Protein AF-A0A9E0MDX0-F1 (afdb_monomer_lite)

Radius of gyration: 13.4 Å; chains: 1; bounding box: 42×28×32 Å

Foldseek 3Di:
DQAAEEEACDDPVVVVPDPDDHHYQDNLAQLQSRVVVLLVVLVVPQPRYKYKYFPLSCPPFFAPVQKAFPDADPNTTIIMHTNVRGRPPDGHDHPPPNNDPSNVVVPPPD

pLDDT: mean 88.14, std 14.64, range [42.59, 98.38]

Sequence (110 aa):
PQGEIGVMAWKEQNLLMADRPVTNFGFKQRWETQFAMAVQWQAQAPQRRWVFALRESVIPCVDPARSQEVGYANRRMWVVFQADAVVAGCVPQVPPGTERWDSSYASEDN

Secondary structure (DSSP, 8-state):
---EEEEES--HHHHHT-SS-EEE--TTS-HHHHHHHHHHHHHTSTTTEEEEEEGGGTTTTB-GGGEEE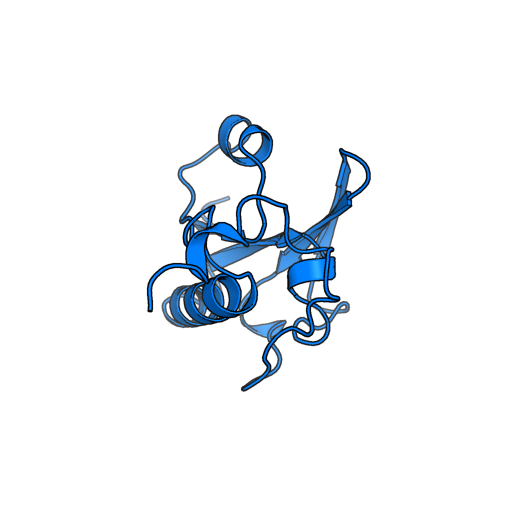EEEETTEEEEEE-GGGBPTT----PPTTTS-TTSGGGSS--

Structure (mmCIF, N/CA/C/O backbone):
data_AF-A0A9E0MDX0-F1
#
_entry.id   AF-A0A9E0MDX0-F1
#
loop_
_atom_site.group_PDB
_atom_site.id
_atom_site.type_symbol
_atom_site.label_atom_id
_atom_site.label_alt_id
_atom_site.label_comp_id
_atom_site.label_asym_id
_atom_site.label_entity_id
_atom_site.label_seq_id
_atom_site.pdbx_PDB_ins_code
_atom_site.Cartn_x
_atom_site.Cartn_y
_atom_site.Cartn_z
_atom_site.occupancy
_atom_site.B_iso_or_equiv
_atom_site.auth_seq_id
_atom_site.auth_comp_id
_atom_site.auth_asym_id
_atom_site.auth_atom_id
_atom_site.pdbx_PDB_model_num
ATOM 1 N N . PRO A 1 1 ? -17.766 3.621 6.687 1.00 61.12 1 PRO A N 1
ATOM 2 C CA . PRO A 1 1 ? -16.552 2.828 7.021 1.00 61.12 1 PRO A CA 1
ATOM 3 C C . PRO A 1 1 ? -15.525 3.693 7.778 1.00 61.12 1 PRO A C 1
ATOM 5 O O . PRO A 1 1 ? -15.292 4.818 7.362 1.00 61.12 1 PRO A O 1
ATOM 8 N N . GLN A 1 2 ? -14.951 3.205 8.887 1.00 74.00 2 GLN A N 1
ATOM 9 C CA . GLN A 1 2 ? -14.063 3.966 9.800 1.00 74.00 2 GLN A CA 1
ATOM 10 C C . GLN A 1 2 ? -12.560 3.646 9.611 1.00 74.00 2 GLN A C 1
ATOM 12 O O . GLN A 1 2 ? -11.750 3.890 10.505 1.00 74.00 2 GLN A O 1
ATOM 17 N N . GLY A 1 3 ? -12.191 3.029 8.483 1.00 89.12 3 GLY A N 1
ATOM 18 C CA . GLY A 1 3 ? -10.809 2.643 8.186 1.00 89.12 3 GLY A CA 1
ATOM 19 C C . GLY A 1 3 ? -9.950 3.835 7.759 1.00 89.12 3 GLY A C 1
ATOM 20 O O . GLY A 1 3 ? -10.401 4.677 6.977 1.00 89.12 3 GLY A O 1
ATOM 21 N N . GLU A 1 4 ? -8.715 3.875 8.257 1.00 96.69 4 GLU A N 1
ATOM 22 C CA . GLU A 1 4 ? -7.681 4.827 7.843 1.00 96.69 4 GLU A CA 1
ATOM 23 C C . GLU A 1 4 ? -7.033 4.351 6.535 1.00 96.69 4 GLU A C 1
ATOM 25 O O . GLU A 1 4 ? -6.873 3.144 6.324 1.00 96.69 4 GLU A O 1
ATOM 30 N N . ILE A 1 5 ? -6.642 5.291 5.670 1.00 97.25 5 ILE A N 1
ATOM 31 C CA . ILE A 1 5 ? -6.051 4.992 4.360 1.00 97.25 5 ILE A CA 1
ATOM 32 C C . ILE A 1 5 ? -4.641 5.574 4.286 1.00 97.25 5 ILE A C 1
ATOM 34 O O . ILE A 1 5 ? -4.448 6.776 4.450 1.00 97.25 5 ILE A O 1
ATOM 38 N N . GLY A 1 6 ? -3.674 4.711 3.996 1.00 97.69 6 GLY A N 1
ATOM 39 C CA . GLY A 1 6 ? -2.337 5.063 3.546 1.00 97.69 6 GLY A CA 1
ATOM 40 C C . GLY A 1 6 ? -2.263 4.982 2.023 1.00 97.69 6 GLY A C 1
ATOM 41 O O 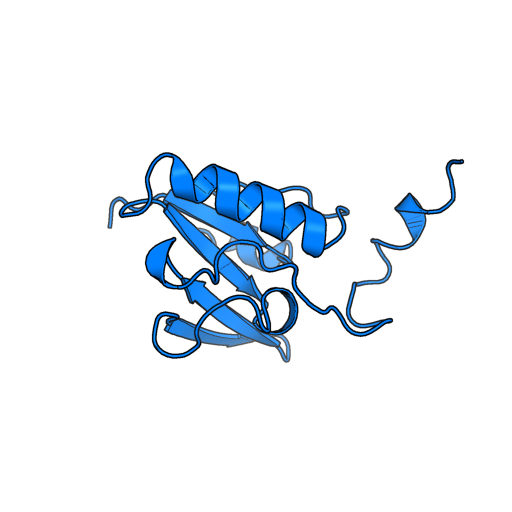. GLY A 1 6 ? -2.937 4.146 1.423 1.00 97.69 6 GLY A O 1
ATOM 42 N N . VAL A 1 7 ? -1.460 5.826 1.380 1.00 96.75 7 VAL A N 1
ATOM 43 C CA . VAL A 1 7 ? -1.326 5.836 -0.084 1.00 96.75 7 VAL A CA 1
ATOM 44 C C . VAL A 1 7 ? 0.115 5.639 -0.541 1.00 96.75 7 VAL A C 1
ATOM 46 O O . VAL A 1 7 ? 1.030 6.307 -0.060 1.00 96.75 7 VAL A O 1
ATOM 49 N N . MET A 1 8 ? 0.300 4.766 -1.530 1.00 93.62 8 MET A N 1
ATOM 50 C CA . MET A 1 8 ? 1.586 4.464 -2.162 1.00 93.62 8 MET A CA 1
ATOM 51 C C . MET A 1 8 ? 1.538 4.648 -3.676 1.00 93.62 8 MET A C 1
ATOM 53 O O . MET A 1 8 ? 0.517 4.361 -4.306 1.00 93.62 8 MET A O 1
ATOM 57 N N . ALA A 1 9 ? 2.653 5.101 -4.264 1.00 92.06 9 ALA A N 1
ATOM 58 C CA . ALA A 1 9 ? 2.809 5.300 -5.713 1.00 92.06 9 ALA A CA 1
ATOM 59 C C . ALA A 1 9 ? 1.624 6.068 -6.345 1.00 92.06 9 ALA A C 1
ATOM 61 O O . ALA A 1 9 ? 1.215 5.842 -7.494 1.00 92.06 9 ALA A O 1
ATOM 62 N N . TRP A 1 10 ? 1.037 6.964 -5.548 1.00 91.00 10 TRP A N 1
ATOM 63 C CA . TRP A 1 10 ? -0.231 7.615 -5.822 1.00 91.00 10 TRP A CA 1
ATOM 64 C C . TRP A 1 10 ? -0.073 8.744 -6.841 1.00 91.00 10 TRP A C 1
ATOM 66 O O . TRP A 1 10 ? 1.026 9.199 -7.161 1.00 91.00 10 TRP A O 1
ATOM 76 N N . LYS A 1 11 ? -1.202 9.196 -7.391 1.00 88.31 11 LYS A N 1
ATOM 77 C CA . LYS A 1 11 ? -1.285 10.432 -8.166 1.00 88.31 11 LYS A CA 1
ATOM 78 C C . LYS A 1 11 ? -2.106 11.480 -7.460 1.00 88.31 11 LYS A C 1
ATOM 80 O O . LYS A 1 11 ? -3.023 11.120 -6.740 1.00 88.31 11 LYS A O 1
ATOM 85 N N . GLU A 1 12 ? -1.808 12.753 -7.702 1.00 89.75 12 GLU A N 1
ATOM 86 C CA . GLU A 1 12 ? -2.548 13.877 -7.111 1.00 89.75 12 GLU A CA 1
ATOM 87 C C . GLU A 1 12 ? -4.063 13.719 -7.279 1.00 89.75 12 GLU A C 1
ATOM 89 O O . GLU A 1 12 ? -4.805 13.912 -6.325 1.00 89.75 12 GLU A O 1
ATOM 94 N N . GLN A 1 13 ? -4.516 13.220 -8.434 1.00 88.12 13 GLN A N 1
ATOM 95 C CA . GLN A 1 13 ? -5.926 12.885 -8.672 1.00 88.12 13 GLN A CA 1
ATOM 96 C C . GLN A 1 13 ? -6.510 11.891 -7.650 1.00 88.12 13 GLN A C 1
ATOM 98 O O . GLN A 1 13 ? -7.666 12.028 -7.273 1.00 88.12 13 GLN A O 1
ATOM 103 N N . ASN A 1 14 ? -5.729 10.923 -7.159 1.00 90.06 14 ASN A N 1
ATOM 104 C CA . ASN A 1 14 ? -6.177 9.982 -6.127 1.00 90.06 14 ASN A CA 1
ATOM 105 C C . ASN A 1 14 ? -6.425 10.694 -4.791 1.00 90.06 14 ASN A C 1
ATOM 107 O O . ASN A 1 14 ? -7.376 10.353 -4.098 1.00 90.06 14 ASN A O 1
ATOM 111 N N . LEU A 1 15 ? -5.592 11.682 -4.436 1.00 91.00 15 LEU A N 1
ATOM 112 C CA . LEU A 1 15 ? -5.801 12.480 -3.224 1.00 91.00 15 LEU A CA 1
ATOM 113 C C . LEU A 1 15 ? -7.036 13.369 -3.348 1.00 91.00 15 LEU A C 1
ATOM 115 O O . LEU A 1 15 ? -7.800 13.482 -2.399 1.00 91.00 15 LEU A O 1
ATOM 119 N N . LEU A 1 16 ? -7.246 13.966 -4.525 1.00 91.06 16 LEU A N 1
ATOM 120 C CA . LEU A 1 16 ? -8.397 14.834 -4.787 1.00 91.06 16 LEU A CA 1
ATOM 121 C C . LEU A 1 16 ? -9.738 14.090 -4.715 1.00 91.06 16 LEU A C 1
ATOM 123 O O . LEU A 1 16 ? -10.761 14.714 -4.454 1.00 91.06 16 LEU A O 1
ATOM 127 N N . MET A 1 17 ? -9.740 12.774 -4.944 1.00 89.38 17 MET A N 1
ATOM 128 C CA . MET A 1 17 ? -10.935 11.932 -4.839 1.00 89.38 17 MET A CA 1
ATOM 129 C C . MET A 1 17 ? -11.087 11.245 -3.477 1.00 89.38 17 MET A C 1
ATOM 131 O O . MET A 1 17 ? -12.064 10.525 -3.272 1.00 89.38 17 MET A O 1
ATOM 135 N N . ALA A 1 18 ? -10.137 11.421 -2.554 1.00 91.00 18 ALA A N 1
ATOM 136 C CA . ALA A 1 18 ? -10.235 10.813 -1.238 1.00 91.00 18 ALA A CA 1
ATOM 137 C C . ALA A 1 18 ? -11.391 11.448 -0.452 1.00 91.00 18 ALA A C 1
ATOM 139 O O . ALA A 1 18 ? -11.435 12.656 -0.235 1.00 91.00 18 ALA A O 1
ATOM 140 N N . ASP A 1 19 ? -12.319 10.617 0.017 1.00 91.19 19 ASP A N 1
ATOM 141 C CA . ASP A 1 19 ? -13.467 11.043 0.827 1.00 91.19 19 ASP A CA 1
ATOM 142 C C . ASP A 1 19 ? -13.100 11.311 2.300 1.00 91.19 19 ASP A C 1
ATOM 144 O O . ASP A 1 19 ? -13.951 11.675 3.112 1.00 91.19 19 ASP A O 1
ATOM 148 N N . ARG A 1 20 ? -11.831 11.096 2.659 1.00 90.62 20 ARG A N 1
ATOM 149 C CA . ARG A 1 20 ? -11.279 11.247 4.004 1.00 90.62 20 ARG A CA 1
ATOM 150 C C . ARG A 1 20 ? -9.787 11.583 3.938 1.00 90.62 20 ARG A C 1
ATOM 152 O O . ARG A 1 20 ? -9.153 11.325 2.913 1.00 90.62 20 ARG A O 1
ATOM 159 N N . PRO A 1 21 ? -9.194 12.100 5.027 1.00 94.06 21 PRO A N 1
ATOM 160 C CA . PRO A 1 21 ? -7.752 12.289 5.105 1.00 94.06 21 PRO A CA 1
ATOM 161 C C . PRO A 1 21 ? -6.996 10.981 4.855 1.00 94.06 21 PRO A C 1
ATOM 163 O O . PRO A 1 21 ? -7.390 9.924 5.353 1.00 94.06 21 PRO A O 1
ATOM 166 N N . VAL A 1 22 ? -5.887 11.069 4.121 1.00 95.88 22 VAL A N 1
ATOM 167 C CA . VAL A 1 22 ? -5.012 9.925 3.850 1.00 95.88 22 VAL A CA 1
ATOM 168 C C . VAL A 1 22 ? -3.602 10.178 4.371 1.00 95.88 22 VAL A C 1
ATOM 170 O O . VAL A 1 22 ? -3.076 11.290 4.288 1.00 95.88 22 VAL A O 1
ATOM 173 N N . THR A 1 23 ? -2.967 9.132 4.888 1.00 97.62 23 THR A N 1
ATOM 174 C CA . THR A 1 23 ? -1.543 9.136 5.220 1.00 97.62 23 THR A CA 1
ATOM 175 C C . THR A 1 23 ? -0.743 8.930 3.936 1.00 97.62 23 THR A C 1
ATOM 177 O O . THR A 1 23 ? -0.879 7.911 3.266 1.00 97.62 23 THR A O 1
ATOM 180 N N . ASN A 1 24 ? 0.093 9.897 3.567 1.00 95.00 24 ASN A N 1
ATOM 181 C CA . ASN A 1 24 ? 0.997 9.768 2.427 1.00 95.00 24 ASN A CA 1
ATOM 182 C C . ASN A 1 24 ? 2.421 9.476 2.913 1.00 95.00 24 ASN A C 1
ATOM 184 O O . ASN A 1 24 ? 2.842 9.987 3.947 1.00 95.00 24 ASN A O 1
ATOM 188 N N . PHE A 1 25 ? 3.160 8.671 2.153 1.00 95.31 25 PHE A N 1
ATOM 189 C CA . PHE A 1 25 ? 4.519 8.240 2.502 1.00 95.31 25 PHE A CA 1
ATOM 190 C C . PHE A 1 25 ? 5.594 8.956 1.663 1.00 95.31 25 PHE A C 1
ATOM 192 O O . PHE A 1 25 ? 6.657 8.407 1.405 1.00 95.31 25 PHE A O 1
ATOM 199 N N . GLY A 1 26 ? 5.308 10.185 1.216 1.00 90.88 26 GLY A N 1
ATOM 200 C CA . GLY A 1 26 ? 6.208 10.996 0.390 1.00 90.88 26 GLY A CA 1
ATOM 201 C C . GLY A 1 26 ? 6.045 10.749 -1.113 1.00 90.88 26 GLY A C 1
ATOM 202 O O . GLY A 1 26 ? 6.433 9.712 -1.634 1.00 90.88 26 GLY A O 1
ATOM 203 N N . PHE A 1 27 ? 5.506 11.738 -1.835 1.00 87.19 27 PHE A N 1
ATOM 204 C CA . PHE A 1 27 ? 5.225 11.637 -3.277 1.00 87.19 27 PHE A CA 1
ATOM 205 C C . PHE A 1 27 ? 6.466 11.314 -4.125 1.00 87.19 27 PHE A C 1
ATOM 207 O O . PHE A 1 27 ? 6.402 10.457 -4.999 1.00 87.19 27 PHE A O 1
ATOM 214 N N . LYS A 1 28 ? 7.590 11.984 -3.835 1.00 85.75 28 LYS A N 1
ATOM 215 C CA . LYS A 1 28 ? 8.872 11.833 -4.547 1.00 85.75 28 LYS A CA 1
ATOM 216 C C . LYS A 1 28 ? 9.758 10.718 -3.990 1.00 85.75 28 LYS A C 1
ATOM 218 O O . LYS A 1 28 ? 10.862 10.505 -4.479 1.00 85.75 28 LYS A O 1
ATOM 223 N N . GLN A 1 29 ? 9.316 10.056 -2.926 1.00 87.75 29 GLN A N 1
ATOM 224 C CA . GLN A 1 29 ? 10.101 9.009 -2.303 1.00 87.75 29 GLN A CA 1
ATOM 225 C C . GLN A 1 29 ? 10.067 7.752 -3.179 1.00 87.75 29 GLN A C 1
ATOM 227 O O . GLN A 1 29 ? 9.022 7.416 -3.740 1.00 87.75 29 GLN A O 1
ATOM 232 N N . ARG A 1 30 ? 11.182 7.021 -3.225 1.00 88.25 30 ARG A N 1
ATOM 233 C CA . ARG A 1 30 ? 11.246 5.687 -3.832 1.00 88.25 30 ARG A CA 1
ATOM 234 C C . ARG A 1 30 ? 10.156 4.756 -3.301 1.00 88.25 30 ARG A C 1
ATOM 236 O O . ARG A 1 30 ? 9.834 4.780 -2.106 1.00 88.25 30 ARG A O 1
ATOM 243 N N . TRP A 1 31 ? 9.586 3.928 -4.167 1.00 91.31 31 TRP A N 1
ATOM 244 C CA . TRP A 1 31 ? 8.450 3.070 -3.833 1.00 91.31 31 TRP A CA 1
ATOM 245 C C . TRP A 1 31 ? 8.784 2.049 -2.748 1.00 91.31 31 TRP A C 1
ATOM 247 O O . TRP A 1 31 ? 7.928 1.768 -1.913 1.00 91.31 31 TRP A O 1
ATOM 257 N N . GLU A 1 32 ? 10.019 1.551 -2.681 1.00 92.19 32 GLU A N 1
ATOM 258 C CA . GLU A 1 32 ? 10.439 0.620 -1.631 1.00 92.19 32 GLU A CA 1
ATOM 259 C C . GLU A 1 32 ? 10.441 1.296 -0.254 1.00 92.19 32 GLU A C 1
ATOM 261 O O . GLU A 1 32 ? 10.031 0.701 0.744 1.00 92.19 32 GLU A O 1
ATOM 266 N N . THR A 1 33 ? 10.837 2.570 -0.188 1.00 93.19 33 THR A N 1
ATOM 267 C CA . THR A 1 33 ? 10.765 3.344 1.057 1.00 93.19 33 THR A CA 1
ATOM 268 C C . THR A 1 33 ? 9.315 3.679 1.409 1.00 93.19 33 THR A C 1
ATOM 270 O O . THR A 1 33 ? 8.938 3.562 2.574 1.00 93.19 33 THR A O 1
ATOM 273 N N . GLN A 1 34 ? 8.481 4.041 0.421 1.00 95.62 34 GLN A N 1
ATOM 274 C CA . GLN A 1 34 ? 7.038 4.206 0.641 1.00 95.62 34 GLN A CA 1
ATOM 275 C C . GLN A 1 34 ? 6.424 2.918 1.210 1.00 95.62 34 GLN A C 1
ATOM 277 O O . GLN A 1 34 ? 5.644 2.990 2.156 1.00 95.62 34 GLN A O 1
ATOM 282 N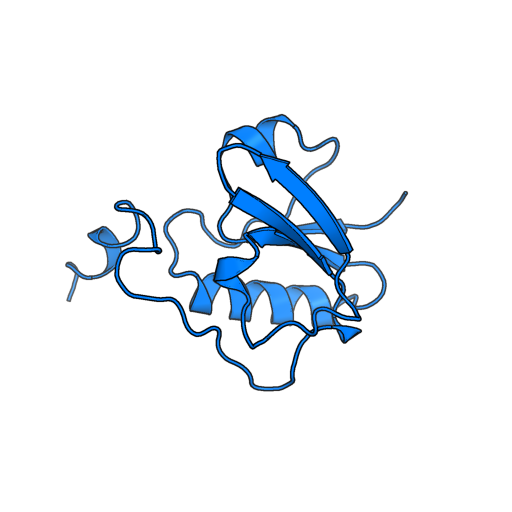 N . PHE A 1 35 ? 6.817 1.749 0.689 1.00 96.50 35 PHE A N 1
ATOM 283 C CA . PHE A 1 35 ? 6.350 0.441 1.152 1.00 96.50 35 PHE A CA 1
ATOM 284 C C . PHE A 1 35 ? 6.746 0.176 2.598 1.00 96.50 35 PHE A C 1
ATOM 286 O O . PHE A 1 35 ? 5.891 -0.145 3.420 1.00 96.50 35 PHE A O 1
ATOM 293 N N . ALA A 1 36 ? 8.024 0.363 2.933 1.00 97.06 36 ALA A N 1
ATOM 294 C CA . ALA A 1 36 ? 8.515 0.161 4.291 1.00 97.06 36 ALA A CA 1
ATOM 295 C C . ALA A 1 36 ? 7.764 1.045 5.303 1.00 97.06 36 ALA A C 1
ATOM 297 O O . ALA A 1 36 ? 7.320 0.555 6.343 1.00 97.06 36 ALA A O 1
ATOM 298 N N . MET A 1 37 ? 7.555 2.325 4.975 1.00 98.06 37 MET A N 1
ATOM 299 C CA . MET A 1 37 ? 6.776 3.244 5.811 1.00 98.06 37 MET A CA 1
ATOM 300 C C . MET A 1 37 ? 5.305 2.828 5.916 1.00 98.06 37 MET A C 1
ATOM 302 O O . MET A 1 37 ? 4.739 2.856 7.009 1.00 98.06 37 MET A O 1
ATOM 306 N N . ALA A 1 38 ? 4.693 2.399 4.810 1.00 98.06 38 ALA A N 1
ATOM 307 C CA . ALA A 1 38 ? 3.309 1.943 4.781 1.00 98.06 38 ALA A CA 1
ATOM 308 C C . ALA A 1 38 ? 3.088 0.705 5.658 1.00 98.06 38 ALA A C 1
ATOM 310 O O . ALA A 1 38 ? 2.149 0.679 6.452 1.00 98.06 38 ALA A O 1
ATOM 311 N N . VAL A 1 39 ? 3.979 -0.286 5.576 1.00 97.94 39 VAL A N 1
ATOM 312 C CA . VAL A 1 39 ? 3.918 -1.512 6.386 1.00 97.94 39 VAL A CA 1
ATOM 313 C C . VAL A 1 39 ? 4.116 -1.201 7.872 1.00 97.94 39 VAL A C 1
ATOM 315 O O . VAL A 1 39 ? 3.344 -1.677 8.706 1.00 97.94 39 VAL A O 1
ATOM 318 N N . GLN A 1 40 ? 5.091 -0.353 8.222 1.00 98.06 40 GLN A N 1
ATOM 319 C CA . GLN A 1 40 ? 5.289 0.096 9.608 1.00 98.06 40 GLN A CA 1
ATOM 320 C C . GLN A 1 40 ? 4.065 0.844 10.147 1.00 98.06 40 GLN A C 1
ATOM 322 O O . GLN A 1 40 ? 3.661 0.649 11.294 1.00 98.06 40 GLN A O 1
ATOM 327 N N . TRP A 1 41 ? 3.449 1.686 9.318 1.00 98.38 41 TRP A N 1
ATOM 328 C CA . TRP A 1 41 ? 2.227 2.394 9.668 1.00 98.38 41 TRP A CA 1
ATOM 329 C C . TRP A 1 41 ? 1.045 1.430 9.849 1.00 98.38 41 TRP A C 1
ATOM 331 O O . TRP A 1 41 ? 0.337 1.535 10.853 1.00 98.38 41 TRP A O 1
ATOM 341 N N . GLN A 1 42 ? 0.850 0.453 8.958 1.00 97.94 42 GLN A N 1
ATOM 342 C CA . GLN A 1 42 ? -0.195 -0.568 9.101 1.00 97.94 42 GLN A CA 1
ATOM 343 C C . GLN A 1 42 ? -0.037 -1.386 10.384 1.00 97.94 42 GLN A C 1
ATOM 345 O O . GLN A 1 42 ? -1.033 -1.631 11.065 1.00 97.94 42 GLN A O 1
ATOM 350 N N . ALA A 1 43 ? 1.194 -1.752 10.754 1.00 97.44 43 ALA A N 1
ATOM 351 C CA . ALA A 1 43 ? 1.481 -2.575 11.930 1.00 97.44 43 ALA A CA 1
ATOM 352 C C . ALA A 1 43 ? 0.969 -1.974 13.253 1.00 97.44 43 ALA A C 1
ATOM 354 O O . ALA A 1 43 ? 0.693 -2.712 14.196 1.00 97.44 43 ALA A O 1
ATOM 355 N N . GLN A 1 44 ? 0.784 -0.653 13.329 1.00 98.12 44 GLN A N 1
ATOM 356 C CA . GLN A 1 44 ? 0.241 0.007 14.522 1.00 98.12 44 GLN A CA 1
ATOM 357 C C . GLN A 1 44 ? -1.279 -0.198 14.684 1.00 98.12 44 GLN A C 1
ATOM 359 O O . GLN A 1 44 ? -1.800 -0.051 15.786 1.00 98.12 44 GLN A O 1
ATOM 364 N N . ALA A 1 45 ? -2.007 -0.510 13.605 1.00 97.75 45 ALA A N 1
ATOM 365 C CA . ALA A 1 45 ? -3.443 -0.805 13.640 1.00 97.75 45 ALA A CA 1
ATOM 366 C C . ALA A 1 45 ? -3.848 -1.731 12.468 1.00 97.75 45 ALA A C 1
ATOM 368 O O . ALA A 1 45 ? -4.587 -1.312 11.567 1.00 97.75 45 ALA A O 1
ATOM 369 N N . PRO A 1 46 ? -3.395 -3.000 12.468 1.00 96.75 46 PRO A N 1
ATOM 370 C CA . PRO A 1 46 ? -3.390 -3.871 11.285 1.00 96.75 46 PRO A CA 1
ATOM 371 C C . PRO A 1 46 ? -4.782 -4.166 10.714 1.00 96.75 46 PRO A C 1
ATOM 373 O O . PRO A 1 46 ? -4.927 -4.340 9.510 1.00 96.75 46 PRO A O 1
ATOM 376 N N . GLN A 1 47 ? -5.818 -4.158 11.560 1.00 95.69 47 GLN A N 1
ATOM 377 C CA . GLN A 1 47 ? -7.212 -4.390 11.156 1.00 95.69 47 GLN A CA 1
ATOM 378 C C . GLN A 1 47 ? -7.959 -3.118 10.723 1.00 95.69 47 GLN A C 1
ATOM 380 O O . GLN A 1 47 ? -9.100 -3.194 10.273 1.00 95.69 47 GLN A O 1
ATOM 385 N N . ARG A 1 48 ? -7.354 -1.933 10.874 1.00 96.56 48 ARG A N 1
ATOM 386 C CA . ARG A 1 48 ? -8.000 -0.636 10.592 1.00 96.56 48 ARG A CA 1
ATOM 387 C C . ARG A 1 48 ? -7.306 0.167 9.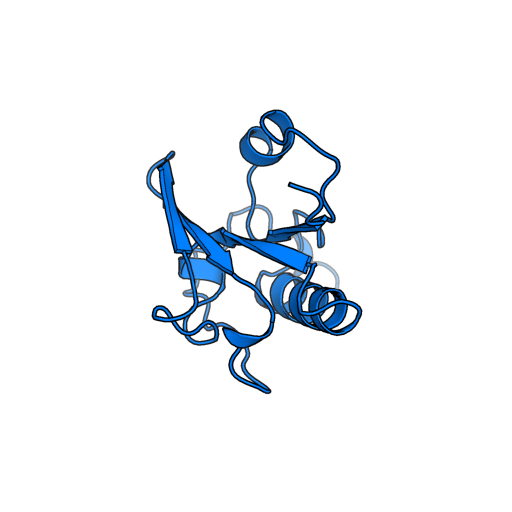501 1.00 96.56 48 ARG A C 1
ATOM 389 O O . ARG A 1 48 ? -7.942 1.042 8.914 1.00 96.56 48 ARG A O 1
ATOM 396 N N . ARG A 1 49 ? -6.030 -0.118 9.244 1.00 98.06 49 ARG A N 1
ATOM 397 C CA . ARG A 1 49 ? -5.180 0.620 8.312 1.00 98.06 49 ARG A CA 1
ATOM 398 C C . ARG A 1 49 ? -5.054 -0.107 6.985 1.00 98.06 49 ARG A C 1
ATOM 400 O O . ARG A 1 49 ? -4.453 -1.174 6.887 1.00 98.06 49 ARG A O 1
ATOM 407 N N . TRP A 1 50 ? -5.625 0.508 5.964 1.00 98.06 50 TRP A N 1
ATOM 408 C CA . TRP A 1 50 ? -5.600 0.026 4.593 1.00 98.06 50 TRP A CA 1
ATOM 409 C C . TRP A 1 50 ? -4.564 0.807 3.804 1.00 98.06 50 TRP A C 1
ATOM 411 O O . TRP A 1 50 ? -4.425 2.012 3.998 1.00 98.06 50 TRP A O 1
ATOM 421 N N . VAL A 1 51 ? -3.861 0.145 2.895 1.00 98.12 51 VAL A N 1
ATOM 422 C CA . VAL A 1 51 ? -2.967 0.813 1.947 1.00 98.12 51 VAL A CA 1
ATOM 423 C C . VAL A 1 51 ? -3.593 0.742 0.566 1.00 98.12 51 VAL A C 1
ATOM 425 O O . VAL A 1 51 ? -3.875 -0.347 0.084 1.00 98.12 51 VAL A O 1
ATOM 428 N N . PHE A 1 52 ? -3.809 1.901 -0.053 1.00 97.38 52 PHE A N 1
ATOM 429 C CA . PHE A 1 52 ? -4.173 2.052 -1.458 1.00 97.38 52 PHE A CA 1
ATOM 430 C C . PHE A 1 52 ? -2.901 2.269 -2.281 1.00 97.38 52 PHE A C 1
ATOM 432 O O . PHE A 1 52 ? -2.158 3.227 -2.049 1.00 97.38 52 PHE A O 1
ATOM 439 N N . ALA A 1 53 ? -2.638 1.386 -3.240 1.00 96.38 53 ALA A N 1
ATOM 440 C CA . ALA A 1 53 ? -1.390 1.383 -3.991 1.00 96.38 53 ALA A CA 1
ATOM 441 C C . ALA A 1 53 ? -1.598 1.091 -5.477 1.00 96.38 53 ALA A C 1
ATOM 443 O O . ALA A 1 53 ? -2.573 0.455 -5.887 1.00 96.38 53 ALA A O 1
ATOM 444 N N . LEU A 1 54 ? -0.630 1.526 -6.281 1.00 94.75 54 LEU A N 1
ATOM 445 C CA . LEU A 1 54 ? -0.425 0.975 -7.613 1.00 94.75 54 LEU A CA 1
ATOM 446 C C . LEU A 1 54 ? -0.011 -0.497 -7.472 1.00 94.75 54 LEU A C 1
ATOM 448 O O . LEU A 1 54 ? 0.897 -0.804 -6.703 1.00 94.75 54 LEU A O 1
ATOM 452 N N . ARG A 1 55 ? -0.638 -1.413 -8.213 1.00 94.31 55 ARG A N 1
ATOM 453 C CA . ARG A 1 55 ? -0.349 -2.850 -8.091 1.00 94.31 55 ARG A CA 1
ATOM 454 C C . ARG A 1 55 ? 1.135 -3.166 -8.311 1.00 94.31 55 ARG A C 1
ATOM 456 O O . ARG A 1 55 ? 1.724 -3.940 -7.564 1.00 94.31 55 ARG A O 1
ATOM 463 N N . GLU A 1 56 ? 1.755 -2.536 -9.300 1.00 91.94 56 GLU A N 1
ATOM 464 C CA . GLU A 1 56 ? 3.159 -2.749 -9.650 1.00 91.94 56 GLU A CA 1
ATOM 465 C C . GLU A 1 56 ? 4.128 -2.275 -8.556 1.00 91.94 56 GLU A C 1
ATOM 467 O O . GLU A 1 56 ? 5.234 -2.796 -8.473 1.00 91.94 56 GLU A O 1
ATOM 472 N N . SER A 1 57 ? 3.728 -1.342 -7.681 1.00 93.19 57 SER A N 1
ATOM 473 C CA . SER A 1 57 ? 4.606 -0.840 -6.613 1.00 93.19 57 SER A CA 1
ATOM 474 C C . SER A 1 57 ? 4.675 -1.751 -5.388 1.00 93.19 57 SER A C 1
ATOM 476 O O . SER A 1 57 ? 5.405 -1.446 -4.449 1.00 93.19 57 SER A O 1
ATOM 478 N N . VAL A 1 58 ? 3.874 -2.821 -5.346 1.00 94.69 58 VAL A N 1
ATOM 479 C CA . VAL A 1 58 ? 3.778 -3.715 -4.181 1.00 94.69 58 VAL A CA 1
ATOM 480 C C . VAL A 1 58 ? 4.069 -5.179 -4.504 1.00 94.69 58 VAL A C 1
ATOM 482 O O . VAL A 1 58 ? 4.155 -5.994 -3.591 1.00 94.69 58 VAL A O 1
ATOM 485 N N . ILE A 1 59 ? 4.262 -5.531 -5.776 1.00 91.75 59 ILE A N 1
ATOM 486 C CA . ILE A 1 59 ? 4.661 -6.883 -6.186 1.00 91.75 59 ILE A CA 1
ATOM 487 C C . ILE A 1 59 ? 6.168 -7.084 -5.919 1.00 91.75 59 ILE A C 1
ATOM 489 O O . ILE A 1 59 ? 6.962 -6.173 -6.158 1.00 91.75 59 ILE A O 1
ATOM 493 N N . PRO A 1 60 ? 6.602 -8.265 -5.436 1.00 94.19 60 PRO A N 1
ATOM 494 C CA . PRO A 1 60 ? 5.812 -9.452 -5.072 1.00 94.19 60 PRO A CA 1
ATOM 495 C C . PRO A 1 60 ? 5.377 -9.483 -3.592 1.00 94.19 60 PRO A C 1
ATOM 497 O O . PRO A 1 60 ? 4.998 -10.531 -3.082 1.00 94.19 60 PRO A O 1
ATOM 500 N N . CYS A 1 61 ? 5.463 -8.362 -2.881 1.00 97.44 61 CYS A N 1
ATOM 501 C CA . CYS A 1 61 ? 5.359 -8.300 -1.423 1.00 97.44 61 CYS A CA 1
ATOM 502 C C . CYS A 1 61 ? 3.944 -8.255 -0.853 1.00 97.44 61 CYS A C 1
ATOM 504 O O . CYS A 1 61 ? 3.792 -8.261 0.369 1.00 97.44 61 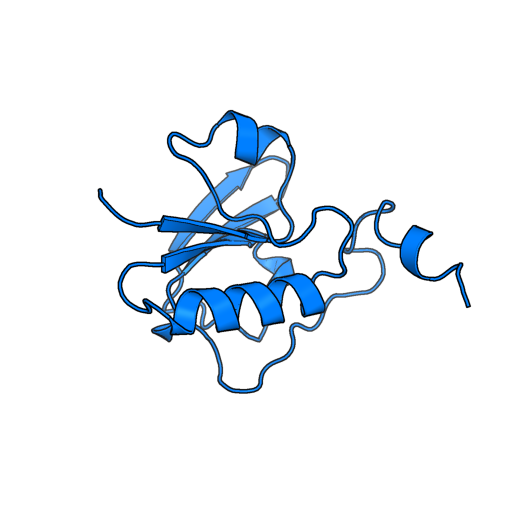CYS A O 1
ATOM 506 N N . VAL A 1 62 ? 2.927 -8.205 -1.706 1.00 97.88 62 VAL A N 1
ATOM 507 C CA . VAL A 1 62 ? 1.521 -8.267 -1.308 1.00 97.88 62 VAL A CA 1
ATOM 508 C C . VAL A 1 62 ? 0.883 -9.487 -1.952 1.00 97.88 62 VAL A C 1
ATOM 510 O O . VAL A 1 62 ? 0.908 -9.624 -3.176 1.00 97.88 62 VAL A O 1
ATOM 513 N N . ASP A 1 63 ? 0.317 -10.360 -1.119 1.00 97.56 63 ASP A N 1
ATOM 514 C CA . ASP A 1 63 ? -0.438 -11.537 -1.537 1.00 97.56 63 ASP A CA 1
ATOM 515 C C . ASP A 1 63 ? -1.689 -11.100 -2.323 1.00 97.56 63 ASP A C 1
ATOM 517 O O . ASP A 1 63 ? -2.599 -10.493 -1.741 1.00 97.56 63 ASP A O 1
ATOM 521 N N . PRO A 1 64 ? -1.781 -11.421 -3.628 1.00 95.44 64 PRO A N 1
ATOM 522 C CA . PRO A 1 64 ? -2.932 -11.066 -4.448 1.00 95.44 64 PRO A CA 1
ATOM 523 C C . PRO A 1 64 ? -4.247 -11.610 -3.889 1.00 95.44 64 PRO A C 1
ATOM 525 O O . PRO A 1 64 ? -5.273 -10.948 -4.023 1.00 95.44 64 PRO A O 1
ATOM 528 N N . ALA A 1 65 ? -4.223 -12.778 -3.235 1.00 97.00 65 ALA A N 1
ATOM 529 C CA . ALA A 1 65 ? -5.410 -13.415 -2.668 1.00 97.00 65 ALA A CA 1
ATOM 530 C C . ALA A 1 65 ? -5.958 -12.685 -1.429 1.00 97.00 65 ALA A C 1
ATOM 532 O O . ALA A 1 65 ? -7.096 -12.928 -1.029 1.00 97.00 65 ALA A O 1
ATOM 533 N N . ARG A 1 66 ? -5.164 -11.792 -0.826 1.00 97.56 66 ARG A N 1
ATOM 534 C CA . ARG A 1 66 ? -5.529 -10.983 0.351 1.00 97.56 66 ARG A CA 1
ATOM 535 C C . ARG A 1 66 ? -5.596 -9.487 0.047 1.00 97.56 66 ARG A C 1
ATOM 537 O O . ARG A 1 66 ? -5.776 -8.668 0.945 1.00 97.56 66 ARG A O 1
ATOM 544 N N . SER A 1 67 ? -5.463 -9.124 -1.224 1.00 97.38 67 SER A N 1
ATOM 545 C CA . SER A 1 67 ? -5.646 -7.763 -1.717 1.00 97.38 67 SER A CA 1
ATOM 546 C C . SER A 1 67 ? -6.955 -7.650 -2.490 1.00 97.38 67 SER A C 1
ATOM 548 O O . SER A 1 67 ? -7.404 -8.608 -3.115 1.00 97.38 67 SER A O 1
ATOM 550 N N . GLN A 1 68 ? -7.553 -6.466 -2.486 1.00 97.44 68 GLN A N 1
ATOM 551 C CA . GLN A 1 68 ? -8.724 -6.162 -3.293 1.00 97.44 68 GLN A CA 1
ATOM 552 C C . GLN A 1 68 ? -8.332 -5.238 -4.445 1.00 97.44 68 GLN A C 1
ATOM 554 O O . GLN A 1 68 ? -7.765 -4.167 -4.228 1.00 97.44 68 GLN A O 1
ATOM 559 N N . GLU A 1 69 ? -8.687 -5.614 -5.673 1.00 96.56 69 GLU A N 1
ATOM 560 C CA . GLU A 1 69 ? -8.599 -4.709 -6.819 1.00 96.56 69 GLU A CA 1
ATOM 561 C C . GLU A 1 69 ? -9.675 -3.620 -6.696 1.00 96.56 69 GLU A C 1
ATOM 563 O O . GLU A 1 69 ? -10.868 -3.902 -6.575 1.00 96.56 69 GLU A O 1
ATOM 568 N N . VAL A 1 70 ? -9.245 -2.359 -6.699 1.00 92.56 70 VAL A N 1
ATOM 569 C CA . VAL A 1 70 ? -10.138 -1.190 -6.662 1.00 92.56 70 VAL A CA 1
ATOM 570 C C . VAL A 1 70 ? -10.601 -0.824 -8.068 1.00 92.56 70 VAL A C 1
ATOM 572 O O . VAL A 1 70 ? -11.717 -0.344 -8.251 1.00 92.56 70 VAL A O 1
ATOM 575 N N . GLY A 1 71 ? -9.750 -1.062 -9.066 1.00 93.12 71 GLY A N 1
ATOM 576 C CA . GLY A 1 71 ? -10.089 -0.884 -10.470 1.00 93.12 71 GLY A CA 1
ATOM 577 C C . GLY A 1 71 ? -8.915 -0.442 -11.332 1.00 93.12 71 GLY A C 1
ATOM 578 O O . GLY A 1 71 ? -7.812 -0.158 -10.855 1.00 93.12 71 GLY A O 1
ATOM 579 N N . TYR A 1 72 ? -9.190 -0.359 -12.632 1.00 93.69 72 TYR A N 1
ATOM 580 C CA . TYR A 1 72 ? -8.240 0.085 -13.641 1.00 93.69 72 TYR A CA 1
ATOM 581 C C . TYR A 1 72 ? -8.545 1.522 -14.071 1.00 93.69 72 TYR A C 1
ATOM 583 O O . TYR A 1 72 ? -9.592 1.799 -14.652 1.00 93.69 72 TYR A O 1
ATOM 591 N N . ALA A 1 73 ? -7.624 2.446 -13.805 1.00 88.88 73 ALA A N 1
ATOM 592 C CA . ALA A 1 73 ? -7.775 3.862 -14.134 1.00 88.88 73 ALA A CA 1
ATOM 593 C C . ALA A 1 73 ? -6.424 4.472 -14.508 1.00 88.88 73 ALA A C 1
ATOM 595 O O . ALA A 1 73 ? -5.396 4.114 -13.934 1.00 88.88 73 ALA A O 1
ATOM 596 N N . ASN A 1 74 ? -6.405 5.408 -15.462 1.00 85.38 74 ASN A N 1
ATOM 597 C CA . ASN A 1 74 ? -5.169 6.035 -15.955 1.00 85.38 74 ASN A CA 1
ATOM 598 C C . ASN A 1 74 ? -4.111 5.010 -16.415 1.00 85.38 74 ASN A C 1
ATOM 600 O O . ASN A 1 74 ? -2.915 5.172 -16.162 1.00 85.38 74 ASN A O 1
ATOM 604 N N . ARG A 1 75 ? -4.574 3.949 -17.091 1.00 89.12 75 ARG A N 1
ATOM 605 C CA . ARG A 1 75 ? -3.768 2.815 -17.574 1.00 89.12 75 ARG A CA 1
ATOM 606 C C . ARG A 1 75 ? -3.041 2.028 -16.470 1.00 89.12 75 ARG A C 1
ATOM 608 O O . ARG A 1 75 ? -1.978 1.466 -16.714 1.00 89.12 75 ARG A O 1
ATOM 615 N N . ARG A 1 76 ? -3.583 2.028 -15.251 1.00 91.00 76 ARG A N 1
ATOM 616 C CA . ARG A 1 76 ? -2.970 1.444 -14.052 1.00 91.00 76 ARG A CA 1
ATOM 617 C C . ARG A 1 76 ? -3.982 0.635 -13.266 1.00 91.00 76 ARG A C 1
ATOM 619 O O . ARG A 1 76 ? -5.129 1.060 -13.148 1.00 91.00 76 ARG A O 1
ATOM 626 N N . MET A 1 77 ? -3.533 -0.484 -12.707 1.00 94.19 77 MET A N 1
ATOM 627 C CA . MET A 1 77 ? -4.324 -1.280 -11.776 1.00 94.19 77 MET A CA 1
ATOM 628 C C . MET A 1 77 ? -4.073 -0.805 -10.343 1.00 94.19 77 MET A C 1
ATOM 630 O O . MET A 1 77 ? -2.926 -0.737 -9.901 1.00 94.19 77 MET A O 1
ATOM 634 N N . TRP A 1 78 ? -5.142 -0.496 -9.615 1.00 95.62 78 TRP A N 1
ATOM 635 C CA . TRP A 1 78 ? -5.073 -0.049 -8.226 1.00 95.62 78 TRP A CA 1
ATOM 636 C C . TRP A 1 78 ? -5.596 -1.126 -7.286 1.00 95.62 78 TRP A C 1
ATOM 638 O O . TRP A 1 78 ? -6.613 -1.763 -7.567 1.00 95.62 78 TRP A O 1
ATOM 648 N N . VAL A 1 79 ? -4.918 -1.301 -6.156 1.00 97.56 79 VAL A N 1
ATOM 649 C CA . VAL A 1 79 ? -5.266 -2.288 -5.131 1.00 97.56 79 VAL A CA 1
ATOM 650 C C . VAL A 1 79 ? -5.383 -1.635 -3.761 1.00 97.56 79 VAL A C 1
ATOM 652 O O . VAL A 1 79 ? -4.750 -0.612 -3.495 1.00 97.56 79 VAL A O 1
ATOM 655 N N . VAL A 1 80 ? -6.176 -2.251 -2.887 1.00 97.44 80 VAL A N 1
ATOM 656 C CA . VAL A 1 80 ? -6.177 -1.989 -1.446 1.00 97.44 80 VAL A CA 1
ATOM 657 C C . VAL A 1 80 ? -5.908 -3.263 -0.671 1.00 97.44 80 VAL A C 1
ATOM 659 O O . VAL A 1 80 ? -6.354 -4.339 -1.061 1.00 97.44 80 VAL A O 1
ATOM 662 N N . PHE A 1 81 ? -5.178 -3.150 0.432 1.00 98.12 81 PHE A N 1
ATOM 663 C CA . PHE A 1 81 ? -4.857 -4.294 1.280 1.00 98.12 81 PHE A CA 1
ATOM 664 C C . PHE A 1 81 ? -4.625 -3.881 2.734 1.00 98.12 81 PHE A C 1
ATOM 666 O O . PHE A 1 81 ? -4.317 -2.720 3.027 1.00 98.12 81 PHE A O 1
ATOM 673 N N . GLN A 1 82 ? -4.774 -4.842 3.644 1.00 97.75 82 GLN A N 1
ATOM 674 C CA . GLN A 1 82 ? -4.438 -4.718 5.063 1.00 97.75 82 GLN A CA 1
ATOM 675 C C . GLN A 1 82 ? -3.112 -5.428 5.366 1.00 97.75 82 GLN A C 1
ATOM 677 O O . GLN A 1 82 ? -2.487 -6.017 4.483 1.00 97.75 82 GLN A O 1
ATOM 682 N N . ALA A 1 83 ? -2.662 -5.353 6.619 1.00 98.06 83 ALA A N 1
ATOM 683 C CA . ALA A 1 83 ? -1.364 -5.888 7.030 1.00 98.06 83 ALA A CA 1
ATOM 684 C C . ALA A 1 83 ? -1.211 -7.405 6.796 1.00 98.06 83 ALA A C 1
ATOM 686 O O . ALA A 1 83 ? -0.097 -7.887 6.625 1.00 98.06 83 ALA A O 1
ATOM 687 N N . ASP A 1 84 ? -2.306 -8.165 6.783 1.00 97.88 84 ASP A N 1
ATOM 688 C CA . ASP A 1 84 ? -2.310 -9.621 6.604 1.00 97.88 84 ASP A CA 1
ATOM 689 C C . ASP A 1 84 ? -2.027 -10.077 5.163 1.00 97.88 84 ASP A C 1
ATOM 691 O O . ASP A 1 84 ? -1.786 -11.267 4.944 1.00 97.88 84 ASP A O 1
ATOM 695 N N . ALA A 1 85 ? -2.036 -9.148 4.202 1.00 98.25 85 ALA A N 1
ATOM 696 C CA . ALA A 1 85 ? -1.606 -9.375 2.827 1.00 98.25 85 ALA A CA 1
ATOM 697 C C . ALA A 1 85 ? -0.094 -9.181 2.632 1.00 98.25 85 ALA A C 1
ATOM 699 O O . ALA A 1 85 ? 0.435 -9.545 1.585 1.00 98.25 85 ALA A O 1
ATOM 700 N N . VAL A 1 86 ? 0.610 -8.589 3.601 1.00 98.31 86 VAL A N 1
ATOM 701 C CA . VAL A 1 86 ? 2.032 -8.249 3.471 1.00 98.31 86 VAL A CA 1
ATOM 702 C C . VAL A 1 86 ? 2.906 -9.473 3.742 1.00 98.31 86 VAL A C 1
ATOM 704 O O . VAL A 1 86 ? 2.833 -10.090 4.805 1.00 98.31 86 VAL A O 1
ATOM 707 N N . VAL A 1 87 ? 3.799 -9.790 2.804 1.00 97.88 87 VAL A N 1
ATOM 708 C CA . VAL A 1 87 ? 4.840 -10.808 2.987 1.00 97.88 87 VAL A CA 1
ATOM 709 C C . VAL A 1 87 ? 5.928 -10.252 3.911 1.00 97.88 87 VAL A C 1
ATOM 711 O O . VAL A 1 87 ? 6.581 -9.253 3.600 1.00 97.88 87 VAL A O 1
ATOM 714 N N . ALA A 1 88 ? 6.132 -10.898 5.061 1.00 94.50 88 ALA A N 1
ATOM 715 C CA . ALA A 1 88 ? 7.079 -10.442 6.076 1.00 94.50 88 ALA A CA 1
ATOM 716 C C . ALA A 1 88 ? 8.514 -10.322 5.527 1.00 94.50 88 ALA A C 1
ATOM 718 O O . ALA A 1 88 ? 9.026 -11.240 4.890 1.00 94.50 88 ALA A O 1
ATOM 719 N N . GLY A 1 89 ? 9.166 -9.185 5.793 1.00 93.62 89 GLY A N 1
ATOM 720 C CA . GLY A 1 89 ? 10.546 -8.915 5.365 1.00 93.62 89 GLY A CA 1
ATOM 721 C C . GLY A 1 89 ? 10.729 -8.659 3.864 1.00 93.62 89 GLY A C 1
ATOM 722 O O . GLY A 1 89 ? 11.864 -8.557 3.407 1.00 93.62 89 GLY A O 1
ATOM 723 N N . CYS A 1 90 ? 9.646 -8.557 3.091 1.00 96.56 90 CYS A N 1
ATOM 724 C CA . CYS A 1 90 ? 9.725 -8.358 1.649 1.0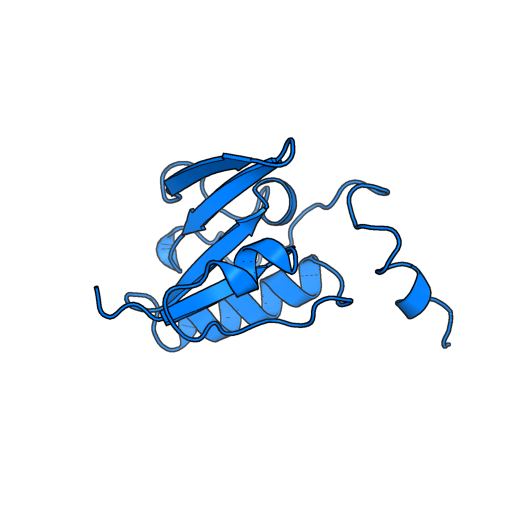0 96.56 90 CYS A CA 1
ATOM 725 C C . CYS A 1 90 ? 9.986 -6.893 1.270 1.00 96.56 90 CYS A C 1
ATOM 727 O O . CYS A 1 90 ? 9.459 -5.966 1.888 1.00 96.56 90 CYS A O 1
ATOM 729 N N . VAL A 1 91 ? 10.766 -6.700 0.206 1.00 93.88 91 VAL A N 1
ATOM 730 C CA . VAL A 1 91 ? 10.993 -5.405 -0.446 1.00 93.88 91 VAL A CA 1
ATOM 731 C C . VAL A 1 91 ? 10.503 -5.497 -1.898 1.00 93.88 91 VAL A C 1
ATOM 733 O O . VAL A 1 91 ? 10.963 -6.397 -2.615 1.00 93.88 91 VAL A O 1
ATOM 736 N N . PRO A 1 92 ? 9.566 -4.628 -2.340 1.00 92.00 92 PRO A N 1
ATOM 737 C CA . PRO A 1 92 ? 9.006 -4.699 -3.686 1.00 92.00 92 PRO A CA 1
ATOM 738 C C . PRO A 1 92 ? 10.089 -4.619 -4.755 1.00 92.00 92 PRO A C 1
ATOM 740 O O . PRO A 1 92 ? 11.068 -3.890 -4.608 1.00 92.00 92 PRO A O 1
ATOM 743 N N . GLN A 1 93 ? 9.907 -5.375 -5.833 1.00 84.62 93 GLN A N 1
ATOM 744 C CA . GLN A 1 93 ? 10.830 -5.367 -6.962 1.00 84.62 93 GLN A CA 1
ATOM 745 C C . GLN A 1 93 ? 10.273 -4.421 -8.017 1.00 84.62 93 GLN A C 1
ATOM 747 O O . GLN A 1 93 ? 9.366 -4.784 -8.763 1.00 84.62 93 GLN A O 1
ATOM 752 N N . VAL A 1 94 ? 10.793 -3.197 -8.051 1.00 75.25 94 VAL A N 1
ATOM 753 C CA . VAL A 1 94 ? 10.327 -2.157 -8.968 1.00 75.25 94 VAL A CA 1
ATOM 754 C C . VAL A 1 94 ? 11.161 -2.203 -10.248 1.00 75.25 94 VAL A C 1
ATOM 756 O O . VAL A 1 94 ? 12.369 -1.962 -10.189 1.00 75.25 94 VAL A O 1
ATOM 759 N N . PRO A 1 95 ? 10.569 -2.507 -11.420 1.00 70.56 95 PRO A N 1
ATOM 760 C CA . PRO A 1 95 ? 11.324 -2.492 -12.663 1.00 70.56 95 PRO A CA 1
ATOM 761 C C . PRO A 1 95 ? 11.865 -1.081 -12.950 1.00 70.56 95 PRO A C 1
ATOM 763 O O . PRO A 1 95 ? 11.101 -0.110 -12.857 1.00 70.56 95 PRO A O 1
ATOM 766 N N . PRO A 1 96 ? 13.141 -0.936 -13.347 1.00 68.75 96 PRO A N 1
ATOM 767 C CA . PRO A 1 96 ? 13.697 0.355 -13.741 1.00 68.75 96 PRO A CA 1
ATOM 768 C C . PRO A 1 96 ? 12.810 1.071 -14.774 1.00 68.75 96 PRO A C 1
ATOM 770 O O . PRO A 1 96 ? 12.336 0.458 -15.730 1.00 68.75 96 PRO A O 1
ATOM 773 N N . GLY A 1 97 ? 12.555 2.367 -14.567 1.00 68.25 97 GLY A N 1
ATOM 774 C CA . GLY A 1 97 ? 11.709 3.189 -15.447 1.00 68.25 97 GLY A CA 1
ATOM 775 C C . GLY A 1 97 ? 10.195 3.082 -15.211 1.00 68.25 97 GLY A C 1
ATOM 776 O O . GLY A 1 97 ? 9.431 3.780 -15.879 1.00 68.25 97 GLY A O 1
ATOM 777 N N . THR A 1 98 ? 9.740 2.244 -14.270 1.00 69.44 98 THR A N 1
ATOM 778 C CA . THR A 1 98 ? 8.333 2.241 -13.818 1.00 69.44 98 THR A CA 1
ATOM 779 C C . THR A 1 98 ? 8.083 3.227 -12.676 1.00 69.44 98 THR A C 1
ATOM 781 O O . THR A 1 98 ? 7.006 3.838 -12.621 1.00 69.44 98 THR A O 1
ATOM 784 N N . GLU A 1 99 ? 9.098 3.460 -11.837 1.00 64.69 99 GLU A N 1
ATOM 785 C CA . GLU A 1 99 ? 9.199 4.653 -10.997 1.00 64.69 99 GLU A CA 1
ATOM 786 C C . GLU A 1 99 ? 9.162 5.891 -11.896 1.00 64.69 99 GLU A C 1
ATOM 788 O O . GLU A 1 99 ? 9.821 5.961 -12.936 1.00 64.69 99 GLU A O 1
ATOM 793 N N . ARG A 1 100 ? 8.295 6.846 -11.557 1.00 65.06 100 ARG A N 1
ATOM 794 C CA . ARG A 1 100 ? 8.116 8.031 -12.392 1.00 65.06 100 ARG A CA 1
ATOM 795 C C . ARG A 1 100 ? 9.379 8.890 -12.388 1.00 65.06 100 ARG A C 1
ATOM 797 O O . ARG A 1 100 ? 10.157 8.889 -11.446 1.00 65.06 100 ARG A O 1
ATOM 804 N N . TRP A 1 101 ? 9.503 9.703 -13.435 1.00 54.16 101 TRP A N 1
ATOM 805 C CA . TRP A 1 101 ? 10.555 10.706 -13.644 1.00 54.16 101 TRP A CA 1
ATOM 806 C C . TRP A 1 101 ? 10.789 11.682 -12.468 1.00 54.16 101 TRP A C 1
ATOM 808 O O . TRP A 1 101 ? 11.775 12.403 -12.469 1.00 54.16 101 TRP A O 1
ATOM 818 N N . ASP A 1 102 ? 9.897 11.744 -11.477 1.00 53.28 102 ASP A N 1
ATOM 819 C CA . ASP A 1 102 ? 10.044 12.601 -10.296 1.00 53.28 102 ASP A CA 1
ATOM 820 C C . ASP A 1 102 ? 10.942 11.992 -9.207 1.00 53.28 102 ASP A C 1
ATOM 822 O O . ASP A 1 102 ? 11.393 12.722 -8.324 1.00 53.28 102 ASP A O 1
ATOM 826 N N . SER A 1 103 ? 11.227 10.686 -9.278 1.00 52.47 103 SER A N 1
ATOM 827 C CA . SER A 1 103 ? 12.069 9.971 -8.307 1.00 52.47 103 SER A CA 1
ATOM 828 C C . SER A 1 103 ? 13.565 10.086 -8.634 1.00 52.47 103 SER A C 1
ATOM 830 O O . SER A 1 103 ? 14.400 9.971 -7.739 1.00 52.47 103 SER A O 1
ATOM 832 N N . SER A 1 104 ? 13.922 10.360 -9.898 1.00 52.28 104 SER A N 1
ATOM 833 C CA . SER A 1 104 ? 15.323 10.482 -10.339 1.00 52.28 104 SER A CA 1
ATOM 834 C C . SER A 1 104 ? 16.039 11.719 -9.788 1.00 52.28 104 SER A C 1
ATOM 836 O O . SER A 1 104 ? 17.259 11.778 -9.831 1.00 52.28 104 SER A O 1
ATOM 838 N N . TYR A 1 105 ? 15.306 12.687 -9.230 1.00 48.12 105 TYR A N 1
ATOM 839 C CA . TYR A 1 105 ? 15.899 13.858 -8.574 1.00 48.12 105 TYR A CA 1
ATOM 840 C C . TYR A 1 105 ? 16.454 13.569 -7.174 1.00 48.12 105 TYR A C 1
ATOM 842 O O . TYR A 1 105 ? 17.158 14.406 -6.626 1.00 48.12 105 TYR A O 1
ATOM 850 N N . ALA A 1 106 ? 16.148 12.414 -6.573 1.00 50.84 106 ALA A N 1
ATOM 851 C CA . ALA A 1 106 ? 16.660 12.073 -5.245 1.00 50.84 106 ALA A CA 1
ATOM 852 C C . ALA A 1 106 ? 18.063 11.436 -5.275 1.00 50.84 106 ALA A C 1
ATOM 854 O O . ALA A 1 106 ? 18.659 11.251 -4.219 1.00 50.84 106 ALA A O 1
ATOM 855 N N . SER A 1 107 ? 18.584 11.069 -6.454 1.00 49.59 107 SER A N 1
ATOM 856 C CA . SER A 1 107 ? 19.889 10.403 -6.594 1.00 49.59 107 SER A CA 1
ATOM 857 C C . SER A 1 107 ? 21.055 11.335 -6.932 1.00 49.59 107 SER A C 1
ATOM 859 O O . SER A 1 107 ? 22.172 10.842 -7.056 1.00 49.59 107 SER A O 1
ATOM 861 N N . GLU A 1 108 ? 20.823 12.639 -7.107 1.00 45.72 108 GLU A N 1
ATOM 862 C CA . GLU A 1 108 ? 21.878 13.594 -7.499 1.00 45.72 108 GLU A CA 1
ATOM 863 C C . GLU A 1 108 ? 22.515 14.358 -6.323 1.00 45.72 108 GLU A C 1
ATOM 865 O O . GLU A 1 108 ? 23.509 15.044 -6.530 1.00 45.72 108 GLU A O 1
ATOM 870 N N . ASP A 1 109 ? 22.029 14.181 -5.091 1.00 43.53 109 ASP A N 1
ATOM 871 C CA . ASP A 1 109 ? 22.628 14.788 -3.895 1.00 43.53 109 ASP A CA 1
ATOM 872 C C . ASP A 1 109 ? 23.432 13.744 -3.093 1.00 43.53 109 ASP A C 1
ATOM 874 O O . ASP A 1 109 ? 22.944 13.192 -2.102 1.00 43.53 109 ASP A O 1
ATOM 878 N N . ASN A 1 110 ? 24.664 13.449 -3.531 1.00 42.59 110 ASN A N 1
ATOM 879 C CA . ASN A 1 110 ? 25.709 12.851 -2.684 1.00 42.59 110 ASN A CA 1
ATOM 880 C C . ASN A 1 110 ? 27.109 13.309 -3.111 1.00 42.59 110 ASN A C 1
ATOM 882 O O . ASN A 1 110 ? 27.485 13.034 -4.273 1.00 42.59 110 ASN A O 1
#